Protein AF-A0A7T9XV07-F1 (afdb_monomer_lite)

pLDDT: mean 86.8, std 4.29, range [71.12, 92.94]

Sequence (80 aa):
MAAIAAQAFFRRKRITKKLMAAYYAVNFITTACMTVLPAALFNLSLECSDISAISSAIVGILAWTPYFLLSKRIPVVFHK

Radius of gyration: 15.31 Å; chains: 1; bounding box: 39×17×40 Å

Foldseek 3Di:
DVVVLVVLVVVLAPCNLVVLLVVLVVQLVVLCCVQVVCCVVVVDDGDPVSVVSNVVSVCSNVVVNCCSVPPPVSCVRNVD

InterPro domains:
  IPR019690 Protein of unknown function DUF2569 [PF10754] (4-78)

Structure (mmCIF, N/CA/C/O backbone):
data_AF-A0A7T9XV07-F1
#
_entry.id   AF-A0A7T9XV07-F1
#
loop_
_atom_site.group_PDB
_atom_site.id
_atom_site.type_symbol
_atom_site.label_atom_id
_atom_site.label_alt_id
_atom_site.label_comp_id
_atom_site.label_asym_id
_atom_site.label_entity_id
_atom_site.label_seq_id
_atom_site.pdbx_PDB_ins_code
_atom_site.Cartn_x
_atom_site.Cartn_y
_atom_site.Cartn_z
_atom_site.occupancy
_atom_site.B_iso_or_equiv
_atom_site.auth_seq_id
_atom_site.auth_comp_id
_atom_site.auth_asym_id
_atom_site.auth_atom_id
_atom_site.pdbx_PDB_model_num
ATOM 1 N N . MET A 1 1 ? 5.422 0.224 8.028 1.00 74.44 1 MET A N 1
ATOM 2 C CA . MET A 1 1 ? 4.045 0.692 8.334 1.00 74.44 1 MET A CA 1
ATOM 3 C C . MET A 1 1 ? 3.066 -0.430 8.685 1.00 74.44 1 MET A C 1
ATOM 5 O O . MET A 1 1 ? 2.266 -0.221 9.590 1.00 74.44 1 MET A O 1
ATOM 9 N N . ALA A 1 2 ? 3.134 -1.607 8.044 1.00 81.38 2 ALA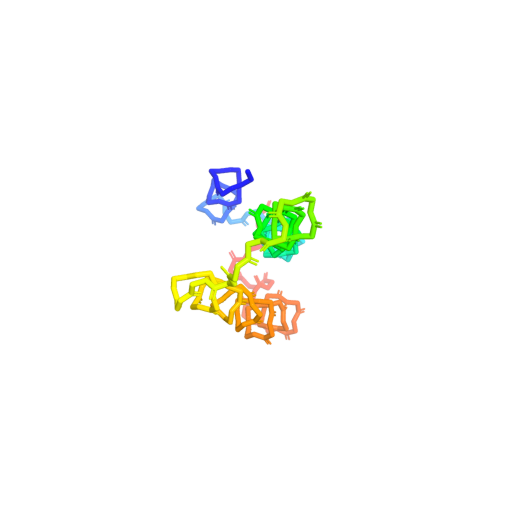 A N 1
ATOM 10 C CA . ALA A 1 2 ? 2.184 -2.709 8.260 1.00 81.38 2 ALA A CA 1
ATOM 11 C C . ALA A 1 2 ? 1.998 -3.110 9.737 1.00 81.38 2 ALA A C 1
ATOM 13 O O . ALA A 1 2 ? 0.870 -3.164 10.214 1.00 81.38 2 ALA A O 1
ATOM 14 N N . ALA A 1 3 ? 3.088 -3.305 10.489 1.00 84.44 3 ALA A N 1
ATOM 15 C CA . ALA A 1 3 ? 3.015 -3.704 11.900 1.00 84.44 3 ALA A CA 1
ATOM 16 C C . ALA A 1 3 ? 2.299 -2.666 12.787 1.00 84.44 3 ALA A C 1
ATOM 18 O O . ALA A 1 3 ? 1.463 -3.019 13.615 1.00 84.44 3 ALA A O 1
ATOM 19 N N . ILE A 1 4 ? 2.561 -1.373 12.567 1.00 84.25 4 ILE A N 1
ATOM 20 C CA . ILE A 1 4 ? 1.925 -0.274 13.313 1.00 84.25 4 ILE A CA 1
ATOM 21 C C . ILE A 1 4 ? 0.432 -0.193 12.964 1.00 84.25 4 ILE A C 1
ATOM 23 O O . ILE A 1 4 ? -0.409 -0.022 13.849 1.00 84.25 4 ILE A O 1
ATOM 27 N N . ALA A 1 5 ? 0.093 -0.360 11.682 1.00 81.94 5 ALA A N 1
ATOM 28 C CA . ALA A 1 5 ? -1.286 -0.388 11.207 1.00 81.94 5 ALA A CA 1
ATOM 29 C C . ALA A 1 5 ? -2.067 -1.579 11.773 1.00 81.94 5 ALA A C 1
ATOM 31 O O . ALA A 1 5 ? -3.162 -1.391 12.302 1.00 81.94 5 ALA A O 1
ATOM 32 N N . ALA A 1 6 ? -1.469 -2.771 11.762 1.00 85.81 6 ALA A N 1
ATOM 33 C CA . ALA A 1 6 ? -2.034 -3.973 12.360 1.00 85.81 6 ALA A CA 1
ATOM 34 C C . ALA A 1 6 ? -2.240 -3.800 13.871 1.00 85.81 6 ALA A C 1
ATOM 36 O O . ALA A 1 6 ? -3.318 -4.077 14.391 1.00 85.81 6 ALA A O 1
ATOM 37 N N . GLN A 1 7 ? -1.255 -3.257 14.587 1.00 85.88 7 GLN A N 1
ATOM 38 C CA . GLN A 1 7 ? -1.379 -3.014 16.022 1.00 85.88 7 GLN A CA 1
ATOM 39 C C . GLN A 1 7 ? -2.483 -1.995 16.347 1.00 85.88 7 GLN A C 1
ATOM 41 O O . GLN A 1 7 ? -3.250 -2.202 17.291 1.00 85.88 7 GLN A O 1
ATOM 46 N N . ALA A 1 8 ? -2.595 -0.903 15.583 1.00 82.81 8 ALA A N 1
ATOM 47 C CA . ALA A 1 8 ? -3.680 0.067 15.737 1.00 82.81 8 ALA A CA 1
ATOM 48 C C . ALA A 1 8 ? -5.051 -0.574 15.466 1.00 82.81 8 ALA A C 1
ATOM 50 O O . ALA A 1 8 ? -5.990 -0.350 16.237 1.00 82.81 8 ALA A O 1
ATOM 51 N N . PHE A 1 9 ? -5.120 -1.427 14.438 1.00 84.88 9 PHE A N 1
ATOM 52 C CA . PHE A 1 9 ? -6.305 -2.184 14.054 1.00 84.88 9 PHE A CA 1
ATOM 53 C C . PHE A 1 9 ? -6.756 -3.145 15.160 1.00 84.88 9 PHE A C 1
ATOM 55 O O . PHE A 1 9 ? -7.896 -3.060 15.615 1.00 84.88 9 PHE A O 1
ATOM 62 N N . PHE A 1 10 ? -5.861 -3.986 15.684 1.00 87.19 10 PHE A N 1
ATOM 63 C CA . PHE A 1 10 ? -6.191 -4.906 16.779 1.00 87.19 10 PHE A CA 1
ATOM 64 C C . PHE A 1 10 ? -6.563 -4.174 18.071 1.00 87.19 10 PHE A C 1
ATOM 66 O O . PHE A 1 10 ? -7.459 -4.603 18.795 1.00 87.19 10 PHE A O 1
ATOM 73 N N . ARG A 1 11 ? -5.938 -3.021 18.342 1.00 87.00 11 ARG A N 1
ATOM 74 C CA . ARG A 1 11 ? -6.292 -2.164 19.486 1.00 87.00 11 ARG A CA 1
ATOM 75 C C . ARG A 1 11 ? -7.552 -1.322 19.264 1.00 87.00 11 ARG A C 1
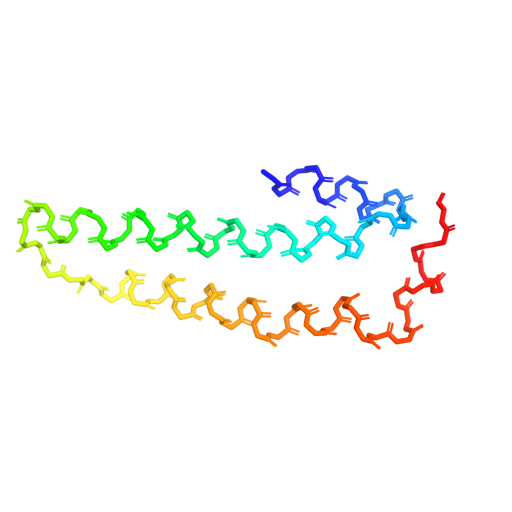ATOM 77 O O . ARG A 1 11 ? -7.945 -0.601 20.179 1.00 87.00 11 ARG A O 1
ATOM 84 N N . ARG A 1 12 ? -8.185 -1.419 18.088 1.00 83.88 12 ARG A N 1
ATOM 85 C CA . ARG A 1 12 ? -9.419 -0.717 17.704 1.00 83.88 12 ARG A CA 1
ATOM 86 C C . ARG A 1 12 ? -9.356 0.805 17.876 1.00 83.88 12 ARG A C 1
ATOM 88 O O . ARG A 1 12 ? -10.364 1.440 18.178 1.00 83.88 12 ARG A O 1
ATOM 95 N N . LYS A 1 13 ? -8.174 1.397 17.675 1.00 83.69 13 LYS A N 1
ATOM 96 C CA . LYS A 1 13 ? -7.989 2.841 17.864 1.00 83.69 13 LYS A CA 1
ATOM 97 C C . LYS A 1 13 ? -8.722 3.636 16.780 1.00 83.69 13 LYS A C 1
ATOM 99 O O . LYS A 1 13 ? -8.605 3.282 15.605 1.00 83.69 13 LYS A O 1
ATOM 104 N N . ARG A 1 14 ? -9.334 4.780 17.107 1.00 81.06 14 ARG A N 1
ATOM 105 C CA . ARG A 1 14 ? -9.953 5.713 16.132 1.00 81.06 14 ARG A CA 1
ATOM 106 C C . ARG A 1 14 ? -9.010 6.185 15.026 1.00 81.06 14 ARG A C 1
ATOM 108 O O . ARG A 1 14 ? -9.465 6.545 13.941 1.00 81.06 14 ARG A O 1
ATOM 115 N N . ILE A 1 15 ? -7.698 6.179 15.279 1.00 84.25 15 ILE A N 1
ATOM 116 C CA . ILE A 1 15 ? -6.677 6.553 14.289 1.00 84.25 15 ILE A CA 1
ATOM 117 C C . ILE A 1 15 ? -6.504 5.508 13.175 1.00 84.25 15 ILE A C 1
ATOM 119 O O . ILE A 1 15 ? -6.004 5.852 12.107 1.00 84.25 15 ILE A O 1
ATOM 123 N N . THR A 1 16 ? -6.964 4.265 13.375 1.00 85.56 16 THR A N 1
ATOM 124 C CA . THR A 1 16 ? -6.781 3.143 12.431 1.00 85.56 16 THR A CA 1
ATOM 125 C C . THR A 1 16 ? -7.268 3.477 11.027 1.00 85.56 16 THR A C 1
ATOM 127 O O . THR A 1 16 ? -6.598 3.132 10.062 1.00 85.56 16 THR A O 1
ATOM 130 N N . LYS A 1 17 ? -8.374 4.221 10.895 1.00 83.75 17 LYS A N 1
ATOM 131 C CA . LYS A 1 17 ? -8.898 4.662 9.592 1.00 83.75 17 LYS A CA 1
ATOM 132 C C . LYS A 1 17 ? -7.874 5.468 8.784 1.00 83.75 17 LYS A C 1
ATOM 134 O O . LYS A 1 17 ? -7.656 5.198 7.609 1.00 83.75 17 LYS A O 1
ATOM 139 N N . LYS A 1 18 ? -7.196 6.416 9.440 1.00 84.88 18 LYS A N 1
ATOM 140 C CA . LYS A 1 18 ? -6.161 7.251 8.817 1.00 84.88 18 LYS A CA 1
ATOM 141 C C . LYS A 1 18 ? -4.881 6.450 8.604 1.00 84.88 18 LYS A C 1
ATOM 143 O O . LYS A 1 18 ? -4.236 6.593 7.575 1.00 84.88 18 LYS A O 1
ATOM 148 N N . LEU A 1 19 ? -4.539 5.588 9.562 1.00 87.88 19 LEU A N 1
ATOM 149 C CA . LEU A 1 19 ? -3.308 4.806 9.520 1.00 87.88 19 LEU A CA 1
ATOM 150 C C . LEU A 1 19 ? -3.338 3.722 8.434 1.00 87.88 19 LEU A C 1
ATOM 152 O O . LEU A 1 19 ? -2.318 3.492 7.796 1.00 87.88 19 LEU A O 1
ATOM 156 N N . MET A 1 20 ? -4.499 3.107 8.184 1.00 88.06 20 MET A N 1
ATOM 157 C CA . MET A 1 20 ? -4.682 2.162 7.082 1.00 88.06 20 MET A CA 1
ATOM 158 C C . MET A 1 20 ? -4.672 2.854 5.722 1.00 88.06 20 MET A C 1
ATOM 160 O O . MET A 1 20 ? -3.988 2.382 4.822 1.00 88.06 20 MET A O 1
ATOM 164 N N . ALA A 1 21 ? -5.341 4.003 5.577 1.00 87.88 21 ALA A N 1
ATOM 165 C CA . ALA A 1 21 ? -5.248 4.796 4.349 1.00 87.88 21 ALA A CA 1
ATOM 166 C C . ALA A 1 21 ? -3.790 5.203 4.050 1.00 87.88 21 ALA A C 1
ATOM 168 O O . ALA A 1 21 ? -3.304 5.015 2.937 1.00 87.88 21 ALA A O 1
ATOM 169 N N . ALA A 1 22 ? -3.061 5.673 5.068 1.00 89.75 22 ALA A N 1
ATOM 170 C CA . ALA A 1 22 ? -1.640 5.990 4.947 1.00 89.75 22 ALA A CA 1
ATOM 171 C C . ALA A 1 22 ? -0.794 4.751 4.619 1.00 89.75 22 ALA A C 1
ATOM 173 O O . ALA A 1 22 ? 0.122 4.838 3.810 1.00 89.75 22 ALA A O 1
ATOM 174 N N . TYR A 1 23 ? -1.100 3.594 5.211 1.00 90.75 23 TYR A N 1
ATOM 175 C CA . TYR A 1 23 ? -0.423 2.338 4.899 1.00 90.75 23 TYR A CA 1
ATOM 176 C C . TYR A 1 23 ? -0.561 1.967 3.418 1.00 90.75 23 TYR A C 1
ATOM 178 O O . TYR A 1 23 ? 0.458 1.709 2.784 1.00 90.75 23 TYR A O 1
ATOM 186 N N . TYR A 1 24 ? -1.774 1.991 2.856 1.00 89.75 24 TYR A N 1
ATOM 187 C CA . TYR A 1 24 ? -1.980 1.671 1.439 1.00 89.75 24 TYR A CA 1
ATOM 188 C C . TYR A 1 24 ? -1.293 2.682 0.512 1.00 89.75 24 TYR A C 1
ATOM 190 O O . TYR A 1 24 ? -0.655 2.275 -0.457 1.00 89.75 24 TYR A O 1
ATOM 198 N N . ALA A 1 25 ? -1.343 3.977 0.845 1.00 89.88 25 ALA A N 1
ATOM 199 C CA . ALA A 1 25 ? -0.650 5.021 0.090 1.00 89.88 25 ALA A CA 1
ATOM 200 C C . ALA A 1 25 ? 0.877 4.839 0.106 1.00 89.88 25 ALA A C 1
ATOM 202 O O . ALA A 1 25 ? 1.514 4.838 -0.945 1.00 89.88 25 ALA A O 1
ATOM 203 N N . VAL A 1 26 ? 1.468 4.626 1.287 1.00 92.31 26 VAL A N 1
ATOM 204 C CA . VAL A 1 26 ? 2.913 4.385 1.428 1.00 92.31 26 VAL A CA 1
ATOM 205 C C . VAL A 1 26 ? 3.318 3.098 0.717 1.00 92.31 26 VAL A C 1
ATOM 207 O O . VAL A 1 26 ? 4.358 3.079 0.065 1.00 92.31 26 VAL A O 1
ATOM 210 N N . ASN A 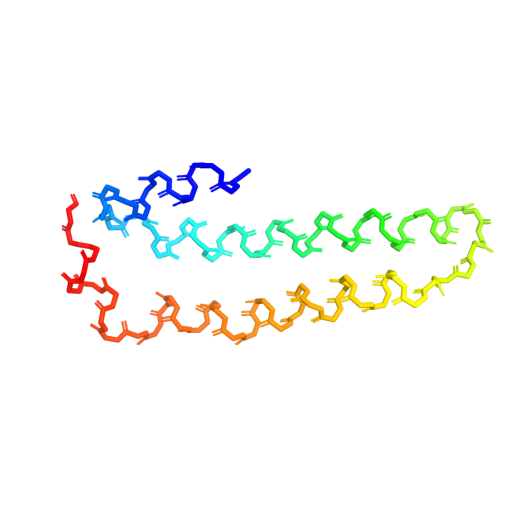1 27 ? 2.507 2.039 0.801 1.00 91.06 27 ASN A N 1
ATOM 211 C CA . ASN A 1 27 ? 2.783 0.782 0.114 1.00 91.06 27 ASN A CA 1
ATOM 212 C C . ASN A 1 27 ? 2.853 0.987 -1.404 1.00 91.06 27 ASN A C 1
ATOM 214 O O . ASN A 1 27 ? 3.834 0.593 -2.017 1.00 91.06 27 ASN A O 1
ATOM 218 N N . PHE A 1 28 ? 1.879 1.687 -1.990 1.00 91.62 28 PHE A N 1
ATOM 219 C CA . PHE A 1 28 ? 1.890 2.008 -3.417 1.00 91.62 28 PHE A CA 1
ATOM 220 C C . PHE A 1 28 ? 3.091 2.855 -3.832 1.00 91.62 28 PHE A C 1
ATOM 222 O O . PHE A 1 28 ? 3.756 2.503 -4.797 1.00 91.62 28 PHE A O 1
ATOM 229 N N . ILE A 1 29 ? 3.405 3.927 -3.095 1.00 92.19 29 ILE A N 1
ATOM 230 C CA . ILE A 1 29 ? 4.572 4.773 -3.395 1.00 92.19 29 ILE A CA 1
ATOM 231 C C . ILE A 1 29 ? 5.852 3.939 -3.342 1.00 92.19 29 ILE A C 1
ATOM 233 O O . ILE A 1 29 ? 6.677 4.019 -4.243 1.00 92.19 29 ILE A O 1
ATOM 237 N N . THR A 1 30 ? 6.000 3.104 -2.313 1.00 91.75 30 THR A N 1
ATOM 238 C CA . THR A 1 30 ? 7.191 2.262 -2.148 1.00 91.75 30 THR A CA 1
ATOM 239 C C . THR A 1 30 ? 7.300 1.247 -3.284 1.00 91.75 30 THR A C 1
ATOM 241 O O . THR A 1 30 ? 8.362 1.133 -3.885 1.00 91.75 30 THR A O 1
ATOM 244 N N . THR A 1 31 ? 6.209 0.552 -3.626 1.00 91.81 31 THR A N 1
ATOM 245 C CA . THR A 1 31 ? 6.172 -0.398 -4.748 1.00 91.81 31 THR A CA 1
ATOM 246 C C . THR A 1 31 ? 6.463 0.298 -6.074 1.00 91.81 31 THR A C 1
ATOM 248 O O . THR A 1 31 ? 7.282 -0.194 -6.840 1.00 91.81 31 THR A O 1
ATOM 251 N N . ALA A 1 32 ? 5.865 1.460 -6.336 1.00 89.12 32 ALA A N 1
ATOM 252 C CA . ALA A 1 32 ? 6.105 2.230 -7.553 1.00 89.12 32 ALA A CA 1
ATOM 253 C C . ALA A 1 32 ? 7.561 2.710 -7.642 1.00 89.12 32 ALA A C 1
ATOM 255 O O . ALA A 1 32 ? 8.195 2.547 -8.677 1.00 89.12 32 ALA A O 1
ATOM 256 N N . CYS A 1 33 ? 8.134 3.232 -6.555 1.00 90.81 33 CYS A N 1
ATOM 257 C CA . CYS A 1 33 ? 9.544 3.614 -6.525 1.00 90.81 33 CYS A CA 1
ATOM 258 C C . CYS A 1 33 ? 10.462 2.408 -6.747 1.00 90.81 33 CYS A C 1
ATOM 260 O O . CYS A 1 33 ? 11.395 2.505 -7.528 1.00 90.81 33 CYS A O 1
ATOM 262 N N . MET A 1 34 ? 10.197 1.267 -6.110 1.00 90.75 34 MET A N 1
ATOM 263 C CA . MET A 1 34 ? 11.046 0.075 -6.235 1.00 90.75 34 MET A CA 1
ATOM 264 C C . MET A 1 34 ? 10.929 -0.633 -7.592 1.00 90.75 34 MET A C 1
ATOM 266 O O . MET A 1 34 ? 11.782 -1.450 -7.905 1.00 90.75 34 MET A O 1
ATOM 270 N N . THR A 1 35 ? 9.912 -0.322 -8.397 1.00 90.38 35 THR A N 1
ATOM 271 C CA . THR A 1 35 ? 9.685 -0.937 -9.719 1.00 90.38 35 THR A CA 1
ATOM 272 C C . THR A 1 35 ? 10.047 0.020 -10.853 1.00 90.38 35 THR A C 1
ATOM 274 O O . THR A 1 35 ? 10.866 -0.295 -11.713 1.00 90.38 35 THR A O 1
ATOM 277 N N . VAL A 1 36 ? 9.503 1.238 -10.827 1.00 87.94 36 VAL A N 1
ATOM 278 C CA . VAL A 1 36 ? 9.673 2.236 -11.892 1.00 87.94 36 VAL A CA 1
ATOM 279 C C . VAL A 1 36 ? 11.065 2.863 -11.866 1.00 87.94 36 VAL A C 1
ATOM 281 O O . VAL A 1 36 ? 11.634 3.123 -12.923 1.00 87.94 36 VAL A O 1
ATOM 284 N N . LEU A 1 37 ? 11.639 3.106 -10.682 1.00 87.88 37 LEU A N 1
ATOM 285 C CA . LEU A 1 37 ? 12.927 3.796 -10.567 1.00 87.88 37 LEU A CA 1
ATOM 286 C C . LEU A 1 37 ? 14.088 2.929 -11.093 1.00 87.88 37 LEU A C 1
ATOM 288 O O . LEU A 1 37 ? 14.863 3.441 -11.900 1.00 87.88 37 LEU A O 1
ATOM 292 N N . PRO A 1 38 ? 14.194 1.625 -10.756 1.00 85.69 38 PRO A N 1
ATOM 293 C CA . PRO A 1 38 ? 15.180 0.747 -11.386 1.00 85.69 38 PRO A CA 1
ATOM 294 C C . PRO A 1 38 ? 14.940 0.560 -12.887 1.00 85.69 38 PRO A C 1
ATOM 296 O O . PRO A 1 38 ? 15.897 0.614 -13.656 1.00 85.69 38 PRO A O 1
ATOM 299 N N . ALA A 1 39 ? 13.683 0.407 -13.320 1.00 89.38 39 ALA A N 1
ATOM 300 C CA . ALA A 1 39 ? 13.353 0.290 -14.741 1.00 89.38 39 ALA A CA 1
ATOM 301 C C . ALA A 1 39 ? 13.818 1.522 -15.539 1.00 89.38 39 ALA A C 1
ATOM 303 O O . ALA A 1 39 ? 14.419 1.375 -16.601 1.00 89.38 39 ALA A O 1
ATOM 304 N N . ALA A 1 40 ? 13.623 2.727 -14.993 1.00 88.88 40 ALA A N 1
ATOM 305 C CA . ALA A 1 40 ? 14.045 3.977 -15.621 1.00 88.88 40 ALA A CA 1
ATOM 306 C C . ALA A 1 40 ? 15.569 4.193 -15.591 1.00 88.88 40 ALA A C 1
ATOM 308 O O . ALA A 1 40 ? 16.135 4.650 -16.580 1.00 88.88 40 ALA A O 1
ATOM 309 N N . LEU A 1 41 ? 16.243 3.878 -14.478 1.00 92.38 41 LEU A N 1
ATOM 310 C CA . LEU A 1 41 ? 17.692 4.089 -14.345 1.00 92.38 41 LEU A CA 1
ATOM 311 C C . LEU A 1 41 ? 18.521 3.079 -15.143 1.00 92.38 41 LEU A C 1
ATOM 313 O O . LEU A 1 41 ? 19.570 3.435 -15.675 1.00 92.38 41 LEU A O 1
ATOM 317 N N . PHE A 1 42 ? 18.064 1.829 -15.217 1.00 92.69 42 PHE A N 1
ATOM 318 C CA . PHE A 1 42 ? 18.816 0.726 -15.819 1.00 92.69 42 PHE A CA 1
ATOM 319 C C . PHE A 1 42 ? 18.244 0.260 -17.166 1.00 92.69 42 PHE A C 1
ATOM 321 O O . PHE A 1 42 ? 18.754 -0.705 -17.729 1.00 92.69 42 PHE A O 1
ATOM 328 N N . ASN A 1 43 ? 17.216 0.937 -17.700 1.00 87.25 43 ASN A N 1
ATOM 329 C CA . ASN A 1 43 ? 16.492 0.550 -18.923 1.00 87.25 43 ASN A CA 1
ATOM 330 C C . ASN A 1 43 ? 16.029 -0.919 -18.905 1.00 87.25 43 ASN A C 1
ATOM 332 O O . ASN A 1 43 ? 16.092 -1.626 -19.913 1.00 87.25 43 ASN A O 1
ATOM 336 N N . LEU A 1 44 ? 15.580 -1.388 -17.740 1.00 88.25 44 LEU A N 1
ATOM 337 C CA . LEU A 1 44 ? 15.060 -2.743 -17.579 1.00 88.25 44 LEU A CA 1
ATOM 338 C C . LEU A 1 44 ? 13.602 -2.795 -18.036 1.00 88.25 44 LEU A C 1
ATOM 340 O O . LEU A 1 44 ? 12.828 -1.866 -17.803 1.00 88.25 44 LEU A O 1
ATOM 344 N N . SER A 1 45 ? 13.217 -3.904 -18.667 1.00 87.06 45 SER A N 1
ATOM 345 C CA . SER A 1 45 ? 11.800 -4.187 -18.901 1.00 87.06 45 SER A CA 1
ATOM 346 C C . SER A 1 45 ? 11.128 -4.564 -17.588 1.00 87.06 45 SER A C 1
ATOM 348 O O . SER A 1 45 ? 11.706 -5.305 -16.797 1.00 87.06 45 SER A O 1
ATOM 350 N N . LEU A 1 46 ? 9.903 -4.077 -17.378 1.00 85.19 46 LEU A N 1
ATOM 351 C CA . LEU A 1 46 ? 9.088 -4.528 -16.256 1.00 85.19 46 LEU A CA 1
ATOM 352 C C . LEU A 1 46 ? 8.720 -5.996 -16.449 1.00 85.19 46 LEU A C 1
ATOM 354 O O . LEU A 1 46 ? 8.217 -6.389 -17.506 1.00 85.19 46 LEU A O 1
ATOM 358 N N . GLU A 1 47 ? 8.922 -6.787 -15.405 1.00 91.06 47 GLU A N 1
ATOM 359 C CA . GLU A 1 47 ? 8.497 -8.175 -15.395 1.00 91.06 47 GLU A CA 1
ATOM 360 C C . GLU A 1 47 ? 7.004 -8.292 -15.057 1.00 91.06 47 GLU A C 1
ATOM 362 O O . GLU A 1 47 ? 6.376 -7.402 -14.474 1.00 91.06 47 GLU A O 1
ATOM 367 N N . CYS A 1 48 ? 6.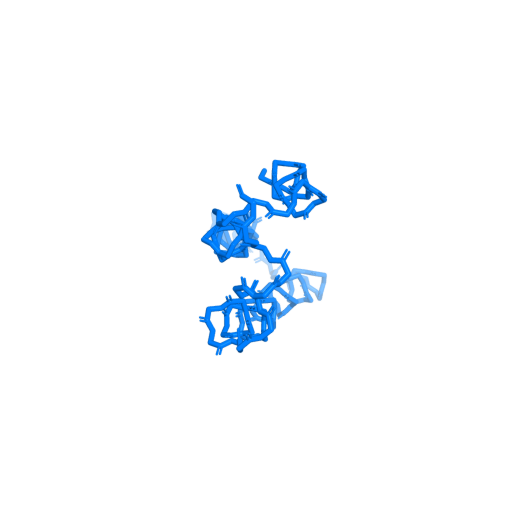408 -9.444 -15.375 1.00 88.62 48 CYS A N 1
ATOM 368 C CA . CYS A 1 48 ? 5.031 -9.748 -14.974 1.00 88.62 48 CYS A CA 1
ATOM 369 C C . CYS A 1 48 ? 4.830 -9.660 -13.449 1.00 88.62 48 CYS A C 1
ATOM 371 O O . CYS A 1 48 ? 3.741 -9.314 -12.986 1.00 88.62 48 CYS A O 1
ATOM 373 N N . SER A 1 49 ? 5.871 -9.962 -12.670 1.00 89.75 49 SER A N 1
ATOM 374 C CA . SER A 1 49 ? 5.909 -9.823 -11.210 1.00 89.75 49 SER A CA 1
ATOM 375 C C . SER A 1 49 ? 5.730 -8.361 -10.778 1.00 89.75 49 SER A C 1
ATOM 377 O O . SER A 1 49 ? 4.895 -8.084 -9.915 1.00 89.75 49 SER A O 1
ATOM 379 N N . ASP A 1 50 ? 6.422 -7.424 -11.429 1.00 88.94 50 ASP A N 1
ATOM 380 C CA . ASP A 1 50 ? 6.324 -5.984 -11.163 1.00 88.94 50 ASP A CA 1
ATOM 381 C C . ASP A 1 50 ? 4.934 -5.447 -11.507 1.00 88.94 50 ASP A C 1
ATOM 383 O O . ASP A 1 50 ? 4.312 -4.733 -10.717 1.00 88.94 50 ASP A O 1
ATOM 387 N N . ILE A 1 51 ? 4.398 -5.850 -12.663 1.00 89.62 51 ILE A N 1
ATOM 388 C CA . ILE A 1 51 ? 3.050 -5.467 -13.107 1.00 89.62 51 ILE A CA 1
ATOM 389 C C . ILE A 1 51 ? 1.994 -5.995 -12.125 1.00 89.62 51 ILE A C 1
ATOM 391 O O . ILE A 1 51 ? 1.058 -5.277 -11.751 1.00 89.62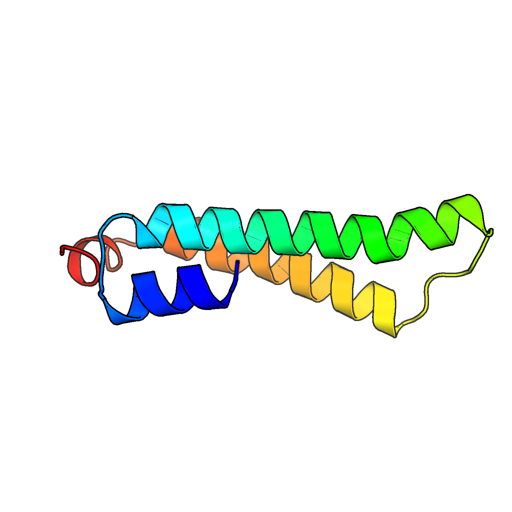 51 ILE A O 1
ATOM 395 N N . SER A 1 52 ? 2.152 -7.234 -11.653 1.00 92.94 52 SER A N 1
ATOM 396 C CA . SER A 1 52 ? 1.287 -7.829 -10.630 1.00 92.94 52 SER A CA 1
ATOM 397 C C . SER A 1 52 ? 1.374 -7.079 -9.294 1.00 92.94 52 SER A C 1
ATOM 399 O O . SER A 1 52 ? 0.351 -6.796 -8.663 1.00 92.94 52 SER A O 1
ATOM 401 N N . ALA A 1 53 ? 2.576 -6.673 -8.876 1.00 90.62 53 ALA A N 1
ATOM 402 C CA . ALA A 1 53 ? 2.778 -5.917 -7.643 1.00 90.62 53 ALA A CA 1
ATOM 403 C C . ALA A 1 53 ? 2.137 -4.520 -7.712 1.00 90.62 53 ALA A C 1
ATOM 405 O O . ALA A 1 53 ? 1.424 -4.117 -6.788 1.00 90.62 53 ALA A O 1
ATOM 406 N N . ILE A 1 54 ? 2.332 -3.800 -8.822 1.00 91.62 54 ILE A N 1
ATOM 407 C CA . ILE A 1 54 ? 1.745 -2.472 -9.045 1.00 91.62 54 ILE A CA 1
ATOM 408 C C . ILE A 1 54 ? 0.217 -2.566 -9.117 1.00 91.62 54 ILE A C 1
ATOM 410 O O . ILE A 1 54 ? -0.474 -1.813 -8.431 1.00 91.62 54 ILE A O 1
ATOM 414 N N . SER A 1 55 ? -0.329 -3.508 -9.892 1.00 91.88 55 SER A N 1
ATOM 415 C CA . SER A 1 55 ? -1.783 -3.695 -10.005 1.00 91.88 55 SER A CA 1
ATOM 416 C C . SER A 1 55 ? -2.422 -4.057 -8.661 1.00 91.88 55 SER A C 1
ATOM 418 O O . SER A 1 55 ? -3.431 -3.461 -8.280 1.00 91.88 55 SER A O 1
ATOM 420 N N . SER A 1 56 ? -1.787 -4.936 -7.880 1.00 90.69 56 SER A N 1
ATOM 421 C CA . SER A 1 56 ? -2.226 -5.273 -6.521 1.00 90.69 56 SER A CA 1
ATOM 422 C C . SER A 1 56 ? -2.194 -4.061 -5.586 1.00 90.69 56 SER A C 1
ATOM 424 O O . SER A 1 56 ? -3.115 -3.868 -4.791 1.00 90.69 56 SER A O 1
ATOM 426 N N . ALA A 1 57 ? -1.173 -3.205 -5.691 1.00 90.44 57 ALA A N 1
ATOM 427 C CA . ALA A 1 57 ? -1.085 -1.976 -4.907 1.00 90.44 57 ALA A CA 1
ATOM 428 C C . ALA A 1 57 ? -2.174 -0.954 -5.296 1.00 90.44 57 ALA A C 1
ATOM 430 O O . ALA A 1 57 ? -2.761 -0.325 -4.411 1.00 90.44 57 ALA A O 1
ATOM 431 N N . ILE A 1 58 ? -2.501 -0.837 -6.590 1.00 91.00 58 ILE A N 1
ATOM 432 C CA . ILE A 1 58 ? -3.591 0.015 -7.101 1.00 91.00 58 ILE A CA 1
ATOM 433 C C . ILE A 1 58 ? -4.944 -0.471 -6.583 1.00 91.00 58 ILE A C 1
ATOM 435 O O . ILE A 1 58 ? -5.698 0.315 -6.010 1.00 91.00 58 ILE A O 1
ATOM 439 N N . VAL A 1 59 ? -5.238 -1.768 -6.728 1.00 91.00 59 VAL A N 1
ATOM 440 C CA . VAL A 1 59 ? -6.454 -2.385 -6.171 1.00 91.00 59 VAL A CA 1
ATOM 441 C C . VAL A 1 59 ? -6.498 -2.175 -4.661 1.00 91.00 59 VAL A C 1
ATOM 443 O O . VAL A 1 59 ? -7.546 -1.846 -4.108 1.00 91.00 59 VAL A O 1
ATOM 446 N N . GLY A 1 60 ? -5.342 -2.278 -4.004 1.00 85.81 60 GLY A N 1
ATOM 447 C CA . GLY A 1 60 ? -5.174 -1.998 -2.590 1.00 85.81 60 GLY A CA 1
ATOM 448 C C . GLY A 1 60 ? -5.697 -0.610 -2.199 1.00 85.81 60 GLY A C 1
ATOM 449 O O . GLY A 1 60 ? -6.540 -0.470 -1.314 1.00 85.81 60 GLY A O 1
ATOM 450 N N . ILE A 1 61 ? -5.245 0.429 -2.899 1.00 90.00 61 ILE A N 1
ATOM 451 C CA . ILE A 1 61 ? -5.706 1.799 -2.656 1.00 90.00 61 ILE A CA 1
ATOM 452 C C . ILE A 1 61 ? -7.184 1.952 -3.010 1.00 90.00 61 ILE A C 1
ATOM 454 O O . ILE A 1 61 ? -7.946 2.456 -2.183 1.00 90.00 61 ILE A O 1
ATOM 458 N N . LEU A 1 62 ? -7.586 1.535 -4.211 1.00 90.06 62 LEU A N 1
ATOM 459 C CA . LEU A 1 62 ? -8.921 1.801 -4.747 1.00 90.06 62 LEU A CA 1
ATOM 460 C C . LEU A 1 62 ? -10.025 1.058 -3.998 1.00 90.06 62 LEU A C 1
ATOM 462 O O . LEU A 1 62 ? -11.109 1.606 -3.841 1.00 90.06 62 LEU A O 1
ATOM 466 N N . ALA A 1 63 ? -9.773 -0.155 -3.510 1.00 88.50 63 ALA A N 1
ATOM 467 C CA . ALA A 1 63 ? -10.765 -0.912 -2.756 1.00 88.50 63 ALA A CA 1
ATOM 468 C C . ALA A 1 63 ? -10.749 -0.536 -1.268 1.00 88.50 63 ALA A C 1
ATOM 470 O O . ALA A 1 63 ? -11.793 -0.238 -0.678 1.00 88.50 63 ALA A O 1
ATOM 471 N N . TRP A 1 64 ? -9.569 -0.521 -0.637 1.00 85.00 64 TRP A N 1
ATOM 472 C CA . TRP A 1 64 ? -9.495 -0.413 0.820 1.00 85.00 64 TRP A CA 1
ATOM 473 C C . TRP A 1 64 ? -9.558 1.024 1.330 1.00 85.00 64 TRP A C 1
ATOM 475 O O . TRP A 1 64 ? -10.156 1.260 2.379 1.00 85.00 64 TRP A O 1
ATOM 485 N 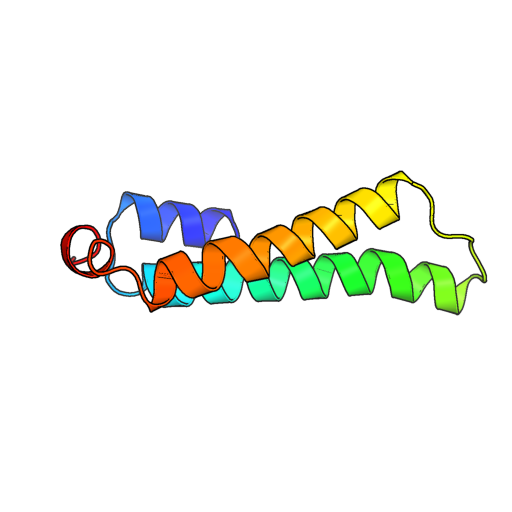N . THR A 1 65 ? -9.001 2.003 0.615 1.00 86.19 65 THR A N 1
ATOM 486 C CA . THR A 1 65 ? -9.040 3.410 1.056 1.00 86.19 65 THR A CA 1
ATOM 487 C C . THR A 1 65 ? -10.471 3.943 1.187 1.00 86.19 65 THR A C 1
ATOM 489 O O . THR A 1 65 ? -10.807 4.434 2.271 1.00 86.19 65 THR A O 1
ATOM 492 N N . PRO A 1 66 ? -11.362 3.813 0.179 1.00 85.94 66 PRO A N 1
ATOM 493 C CA . PRO A 1 66 ? -12.743 4.261 0.337 1.00 85.94 66 PRO A CA 1
ATOM 494 C C . PRO A 1 66 ? -13.493 3.422 1.370 1.00 85.94 66 PRO A C 1
ATOM 496 O O . PRO A 1 66 ? -14.278 3.979 2.134 1.00 85.94 66 PRO A O 1
ATOM 499 N N . TYR A 1 67 ? -13.208 2.120 1.482 1.00 86.31 67 TYR A N 1
ATOM 500 C CA . TYR A 1 67 ? -13.789 1.290 2.536 1.00 86.31 67 TYR A CA 1
ATOM 501 C C . TYR A 1 67 ? -13.458 1.828 3.936 1.00 86.31 67 TYR A C 1
ATOM 503 O O . TYR A 1 67 ? -14.359 2.028 4.747 1.00 86.31 67 TYR A O 1
ATOM 511 N N . PHE A 1 68 ? -12.192 2.130 4.232 1.00 82.38 68 PHE A N 1
ATOM 512 C CA . PHE A 1 68 ? -11.791 2.614 5.557 1.00 82.38 68 PHE A CA 1
ATOM 513 C C . PHE A 1 68 ? -12.246 4.049 5.859 1.00 82.38 68 PHE A C 1
ATOM 515 O O . PHE A 1 68 ? -12.441 4.386 7.030 1.00 82.38 68 PHE A O 1
ATOM 522 N N . LEU A 1 69 ? -12.410 4.894 4.837 1.00 82.00 69 LEU A N 1
ATOM 523 C CA . LEU A 1 69 ? -12.812 6.293 5.013 1.00 82.00 69 LEU A CA 1
ATOM 524 C C . LEU A 1 69 ? -14.333 6.487 5.041 1.00 82.00 69 LEU A C 1
ATOM 526 O O . LEU A 1 69 ? -14.819 7.280 5.845 1.00 82.00 69 LEU A O 1
ATOM 530 N N . LEU A 1 70 ? -15.075 5.774 4.190 1.00 83.31 70 LEU A N 1
ATOM 531 C CA . LEU A 1 70 ? -16.508 5.999 3.964 1.00 83.31 70 LEU A CA 1
ATOM 532 C C . LEU A 1 70 ? -17.405 4.973 4.668 1.00 83.31 70 LEU A C 1
ATOM 534 O O . LEU A 1 70 ? -18.596 5.226 4.859 1.00 83.31 70 LEU A O 1
ATOM 538 N N . SER A 1 71 ? -16.879 3.809 5.064 1.00 84.44 71 SER A N 1
ATOM 539 C CA . SER A 1 71 ? -17.714 2.770 5.673 1.00 84.44 71 SER A CA 1
ATOM 540 C C . SER A 1 71 ? -18.229 3.183 7.050 1.00 84.44 71 SER A C 1
ATOM 542 O O . SER A 1 71 ? -17.469 3.428 7.990 1.00 84.44 71 SER A O 1
ATOM 544 N N . LYS A 1 72 ? -19.558 3.139 7.202 1.00 82.12 72 LYS A N 1
ATOM 545 C CA . LYS A 1 72 ? -20.271 3.397 8.464 1.00 82.12 72 LYS A CA 1
ATOM 546 C C . LYS A 1 72 ? -19.883 2.426 9.588 1.00 82.12 72 LYS A C 1
ATOM 548 O O . LYS A 1 72 ? -20.068 2.747 10.757 1.00 82.12 72 LYS A O 1
ATOM 553 N N . ARG A 1 73 ? -19.326 1.250 9.260 1.00 81.31 73 ARG A N 1
ATOM 554 C CA . ARG A 1 73 ? -18.921 0.234 10.251 1.00 81.31 73 ARG A CA 1
ATOM 555 C C . ARG A 1 73 ? -17.599 0.566 10.947 1.00 81.31 73 ARG A C 1
ATOM 557 O O . ARG A 1 73 ? -17.397 0.171 12.091 1.00 81.31 73 ARG A O 1
ATOM 564 N N . ILE A 1 74 ? -16.711 1.311 10.290 1.00 81.81 74 ILE A N 1
ATOM 565 C CA . ILE A 1 74 ? -15.390 1.668 10.824 1.00 81.81 74 ILE A CA 1
ATOM 566 C C . ILE A 1 74 ? -15.486 2.473 12.135 1.00 81.81 74 ILE A C 1
ATOM 568 O O . ILE A 1 74 ? -14.865 2.059 13.109 1.00 81.81 74 ILE A O 1
ATOM 572 N N . PRO A 1 75 ? -16.270 3.563 12.256 1.00 77.56 75 PRO A N 1
ATOM 573 C CA . PRO A 1 75 ? -16.372 4.292 13.525 1.00 77.56 75 PRO A CA 1
ATOM 574 C C . PRO A 1 75 ? -17.016 3.479 14.660 1.00 77.56 75 PRO A C 1
ATOM 576 O O . PRO A 1 75 ? -16.743 3.763 15.822 1.00 77.56 75 PRO A O 1
ATOM 579 N N . VAL A 1 76 ? -17.822 2.457 14.344 1.00 82.62 76 VAL A N 1
ATOM 580 C CA . VAL A 1 76 ? -18.430 1.552 15.338 1.00 82.62 76 VAL A CA 1
ATOM 581 C C . VAL A 1 76 ? -17.386 0.583 15.901 1.00 82.62 76 VAL A C 1
ATOM 583 O O . VAL A 1 76 ? -17.279 0.394 17.113 1.00 82.62 76 VAL A O 1
ATOM 586 N N . VAL A 1 77 ? -16.571 -0.014 15.027 1.00 82.56 77 VAL A N 1
ATOM 587 C CA . VAL A 1 77 ? -15.540 -0.987 15.424 1.00 82.56 77 VAL A CA 1
ATOM 588 C C . VAL A 1 77 ? -14.324 -0.296 16.048 1.00 82.56 77 VAL A C 1
ATOM 590 O O . VAL A 1 77 ? -13.818 -0.755 17.069 1.00 82.56 77 VAL A O 1
ATOM 593 N N . PHE A 1 78 ? -13.871 0.815 15.465 1.00 83.19 78 PHE A N 1
ATOM 594 C CA . PHE A 1 78 ? -12.664 1.548 15.855 1.00 83.19 78 PHE A CA 1
ATOM 595 C C . PHE A 1 78 ? -13.010 2.795 16.678 1.00 83.19 78 PHE A C 1
ATOM 597 O O . PHE A 1 78 ? -12.737 3.917 16.253 1.00 83.19 78 PHE A O 1
ATOM 604 N N . HIS A 1 79 ? -13.653 2.614 17.832 1.00 78.31 79 HIS A N 1
ATOM 605 C CA . HIS A 1 79 ? -14.117 3.720 18.681 1.00 78.31 79 HIS A CA 1
ATOM 606 C C . HIS A 1 79 ? -13.183 4.054 19.853 1.00 78.31 79 HIS A C 1
ATOM 608 O O . HIS A 1 79 ? -13.385 5.105 20.468 1.00 78.31 79 HIS A O 1
ATOM 614 N N . LYS A 1 80 ? -12.206 3.182 20.141 1.00 71.12 80 LYS A N 1
ATOM 615 C CA . LYS A 1 80 ? -11.248 3.287 21.252 1.00 71.12 80 LYS A CA 1
ATOM 616 C C . LYS A 1 80 ? -10.184 4.354 20.991 1.00 71.12 80 LYS A C 1
ATOM 618 O O . LYS A 1 80 ? -9.645 4.878 21.982 1.00 71.12 80 LYS A O 1
#

Organism: Yersinia enterocolitica (NCBI:txid630)

Secondary structure (DSSP, 8-state):
-HHHHHHHHHTT-TTHHHHHHHHHHHHHHHHHHHHHHHHHHHTPPPPHHHHHHHHHHHHIIIIIHHHHHH-THHHHHS--